Protein AF-A0A661MYE8-F1 (afdb_monomer_lite)

Secondary structure (DSSP, 8-state):
---SSSTTSSSS-------PPPPPEEEE-SS-EEEESHHHHHHHHTTS--HHHHHHHHHHHHHHT--EEEETTS-HHHHHHHHH---TTEEEE-HHHHHHHHHHHH-

pLDDT: mean 86.34, std 16.79, range [39.53, 98.12]

Structure (mmCIF, N/CA/C/O backbone):
data_AF-A0A661MYE8-F1
#
_entry.id   AF-A0A661MYE8-F1
#
loop_
_atom_site.group_PDB
_atom_site.id
_atom_site.type_symbol
_atom_site.label_atom_id
_atom_site.label_alt_id
_atom_site.label_comp_id
_atom_site.label_asym_id
_atom_site.label_entity_id
_atom_site.label_seq_id
_atom_site.pdbx_PDB_ins_code
_atom_site.Cartn_x
_atom_site.Cartn_y
_atom_site.Cartn_z
_atom_site.occupancy
_atom_site.B_iso_or_equiv
_atom_site.auth_seq_id
_atom_site.auth_comp_id
_atom_site.auth_asym_id
_atom_site.auth_atom_id
_atom_site.pdbx_PDB_model_num
ATOM 1 N N . MET A 1 1 ? 59.081 24.126 -39.699 1.00 39.53 1 MET A N 1
ATOM 2 C CA . MET A 1 1 ? 58.956 24.248 -38.232 1.00 39.53 1 MET A CA 1
ATOM 3 C C . MET A 1 1 ? 57.516 23.943 -37.863 1.00 39.53 1 MET A C 1
ATOM 5 O O . MET A 1 1 ? 56.621 24.620 -38.347 1.00 39.53 1 MET A O 1
ATOM 9 N N . ARG A 1 2 ? 57.306 22.835 -37.144 1.00 42.25 2 ARG A N 1
ATOM 10 C CA . ARG A 1 2 ? 55.998 22.367 -36.672 1.00 42.25 2 ARG A CA 1
ATOM 11 C C . ARG A 1 2 ? 55.610 23.095 -35.381 1.00 42.25 2 ARG A C 1
ATOM 13 O O . ARG A 1 2 ? 56.481 23.299 -34.548 1.00 42.25 2 ARG A O 1
ATOM 2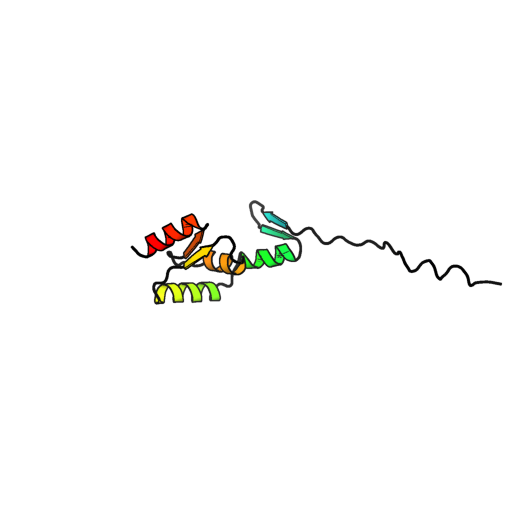0 N N . GLY A 1 3 ? 54.304 23.328 -35.228 1.00 50.19 3 GLY A N 1
ATOM 21 C CA . GLY A 1 3 ? 53.566 23.138 -33.973 1.00 50.19 3 GLY A CA 1
ATOM 22 C C . GLY A 1 3 ? 53.644 24.255 -32.934 1.00 50.19 3 GLY A C 1
ATOM 23 O O . GLY A 1 3 ? 54.679 24.414 -32.307 1.00 50.19 3 GLY A O 1
ATOM 24 N N . ALA A 1 4 ? 52.520 24.952 -32.713 1.00 45.09 4 ALA A N 1
ATOM 25 C CA . ALA A 1 4 ? 52.164 25.562 -31.414 1.00 45.09 4 ALA A CA 1
ATOM 26 C C . ALA A 1 4 ? 50.737 26.173 -31.353 1.00 45.09 4 ALA A C 1
ATOM 28 O O . ALA A 1 4 ? 50.419 26.844 -30.380 1.00 45.09 4 ALA A O 1
ATOM 29 N N . GLY A 1 5 ? 49.875 26.019 -32.373 1.00 45.50 5 GLY A N 1
ATOM 30 C CA . GLY A 1 5 ? 48.661 26.852 -32.478 1.00 45.50 5 GLY A CA 1
ATOM 31 C C . GLY A 1 5 ? 47.297 26.163 -32.378 1.00 45.50 5 GLY A C 1
ATOM 32 O O . GLY A 1 5 ? 46.311 26.853 -32.147 1.00 45.50 5 GLY A O 1
ATOM 33 N N . GLN A 1 6 ? 47.198 24.844 -32.580 1.00 43.78 6 GLN A N 1
ATOM 34 C CA . GLN A 1 6 ? 45.895 24.184 -32.798 1.00 43.78 6 GLN A CA 1
ATOM 35 C C . GLN A 1 6 ? 45.448 23.208 -31.698 1.00 43.78 6 GLN A C 1
ATOM 37 O O . GLN A 1 6 ? 44.307 22.762 -31.733 1.00 43.78 6 GLN A O 1
ATOM 42 N N . GLU A 1 7 ? 46.275 22.913 -30.693 1.00 45.28 7 GLU A N 1
ATOM 43 C CA . GLU A 1 7 ? 45.903 21.961 -29.627 1.00 45.28 7 GLU A CA 1
ATOM 44 C C . GLU A 1 7 ? 45.090 22.580 -28.479 1.00 45.28 7 GLU A C 1
ATOM 46 O O . GLU A 1 7 ? 44.512 21.853 -27.680 1.00 45.28 7 GLU A O 1
ATOM 51 N N . VAL A 1 8 ? 44.982 23.910 -28.397 1.00 48.06 8 VAL A N 1
ATOM 52 C CA . VAL A 1 8 ? 44.370 24.575 -27.227 1.00 48.06 8 VAL A CA 1
ATOM 53 C C . VAL A 1 8 ? 42.859 24.813 -27.360 1.00 48.06 8 VAL A C 1
ATOM 55 O O . VAL A 1 8 ? 42.226 25.257 -26.409 1.00 48.06 8 VAL A O 1
ATOM 58 N N . TYR A 1 9 ? 42.261 24.501 -28.515 1.00 42.25 9 TYR A N 1
ATOM 59 C CA . TYR A 1 9 ? 40.847 24.797 -28.808 1.00 42.25 9 TYR A CA 1
ATOM 60 C C . TYR A 1 9 ? 39.995 23.558 -29.135 1.00 42.25 9 TYR A C 1
ATOM 62 O O . TYR A 1 9 ? 38.841 23.711 -29.523 1.00 42.25 9 TYR A O 1
ATOM 70 N N . SER A 1 10 ? 40.509 22.331 -28.973 1.00 46.22 10 SER A N 1
ATOM 71 C CA . SER A 1 10 ? 39.714 21.106 -29.201 1.00 46.22 10 SER A CA 1
ATOM 72 C C . SER A 1 10 ? 39.148 20.470 -27.924 1.00 46.22 10 SER A C 1
ATOM 74 O O . SER A 1 10 ? 38.357 19.535 -28.010 1.00 46.22 10 SER A O 1
ATOM 76 N N . GLY A 1 11 ? 39.510 20.972 -26.737 1.00 50.50 11 GLY A N 1
ATOM 77 C CA . GLY A 1 11 ? 39.179 20.324 -25.462 1.00 50.50 11 GLY A CA 1
ATOM 78 C C . GLY A 1 11 ? 37.833 20.691 -24.831 1.00 50.50 11 GLY A C 1
ATOM 79 O O . GLY A 1 11 ? 37.480 20.091 -23.822 1.00 50.50 11 GLY A O 1
ATOM 80 N N . PHE A 1 12 ? 37.084 21.666 -25.363 1.00 55.00 12 PHE A N 1
ATOM 81 C CA . PHE A 1 12 ? 35.953 22.248 -24.615 1.00 55.00 12 PHE A CA 1
ATOM 82 C C . PHE A 1 12 ? 34.552 21.797 -25.054 1.00 55.00 12 PHE A C 1
ATOM 84 O O . PHE A 1 12 ? 33.593 22.038 -24.331 1.00 55.00 12 PHE A O 1
ATOM 91 N N . TRP A 1 13 ? 34.405 21.108 -26.190 1.00 52.78 13 TRP A N 1
ATOM 92 C CA . TRP A 1 13 ? 33.093 20.632 -26.652 1.00 52.78 13 TRP A CA 1
ATOM 93 C C . TRP A 1 13 ? 33.194 19.265 -27.327 1.00 52.78 13 TRP A C 1
ATOM 95 O O . TRP A 1 13 ? 32.920 19.113 -28.516 1.00 52.78 13 TRP A O 1
ATOM 105 N N . SER A 1 14 ? 33.587 18.247 -26.559 1.00 55.16 14 SER A N 1
ATOM 106 C CA . SER A 1 14 ? 33.305 16.871 -26.958 1.00 55.16 14 SER A CA 1
ATOM 107 C C . SER A 1 14 ? 31.833 16.583 -26.668 1.00 55.16 14 SER A C 1
ATOM 109 O O . SER A 1 14 ? 31.469 16.198 -25.559 1.00 55.16 14 SER A O 1
ATOM 111 N N . TRP A 1 15 ? 30.971 16.761 -27.671 1.00 57.53 15 TRP A N 1
ATOM 112 C CA . TRP A 1 15 ? 29.616 16.200 -27.685 1.00 57.53 15 TRP A CA 1
ATOM 113 C C . TRP A 1 15 ? 29.691 14.676 -27.899 1.00 57.53 15 TRP A C 1
ATOM 115 O O . TRP A 1 15 ? 29.028 14.122 -28.774 1.00 57.53 1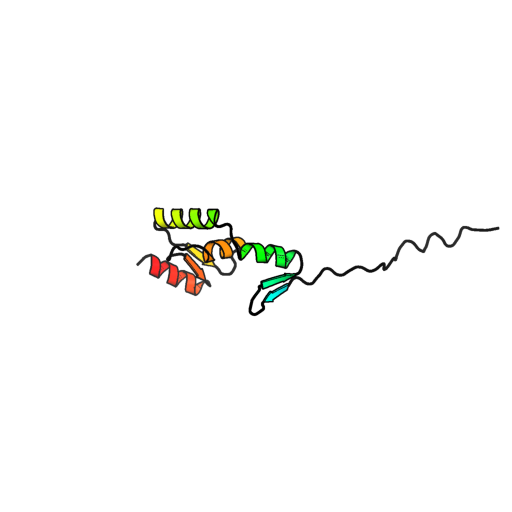5 TRP A O 1
ATOM 125 N N . SER A 1 16 ? 30.555 13.977 -27.157 1.00 61.25 16 SER A N 1
ATOM 126 C CA . SER A 1 16 ? 30.556 12.519 -27.128 1.00 61.25 16 SER A CA 1
ATOM 127 C C . SER A 1 16 ? 29.256 12.075 -26.476 1.00 61.25 16 SER A C 1
ATOM 129 O O . SER A 1 16 ? 29.101 12.213 -25.268 1.00 61.25 16 SER A O 1
ATOM 131 N N . GLN A 1 17 ? 28.325 11.608 -27.313 1.00 63.81 17 GLN A N 1
ATOM 132 C CA . GLN A 1 17 ? 27.178 10.751 -26.998 1.00 63.81 17 GLN A CA 1
ATOM 133 C C . GLN A 1 17 ? 26.810 10.707 -25.507 1.00 63.81 17 GLN A C 1
ATOM 135 O O . GLN A 1 17 ? 27.103 9.740 -24.806 1.00 63.81 17 GLN A O 1
ATOM 140 N N . MET A 1 18 ? 26.123 11.744 -25.022 1.00 62.06 18 MET A N 1
ATOM 141 C CA . MET A 1 18 ? 25.366 11.617 -23.781 1.00 62.06 18 MET A CA 1
ATOM 142 C C . MET A 1 18 ? 24.238 10.623 -24.049 1.00 62.06 18 MET A C 1
ATOM 144 O O . MET A 1 18 ? 23.234 10.957 -24.679 1.00 62.06 18 MET A O 1
ATOM 148 N N . THR A 1 19 ? 24.412 9.379 -23.607 1.00 77.25 19 THR A N 1
ATOM 149 C CA . THR A 1 19 ? 23.296 8.444 -23.479 1.00 77.25 19 THR A CA 1
ATOM 150 C C . THR A 1 19 ? 22.315 9.053 -22.491 1.00 77.25 19 THR A C 1
ATOM 152 O O . THR A 1 19 ? 22.626 9.173 -21.304 1.00 77.25 19 THR A O 1
ATOM 155 N N . LEU A 1 20 ? 21.157 9.492 -22.987 1.00 77.56 20 LEU A N 1
ATOM 156 C CA . LEU A 1 20 ? 20.094 9.988 -22.125 1.00 77.56 20 LEU A CA 1
ATOM 157 C C . LEU A 1 20 ? 19.674 8.866 -21.168 1.00 77.56 20 LEU A C 1
ATOM 159 O O . LEU A 1 20 ? 19.563 7.712 -21.601 1.00 77.56 20 LEU A O 1
ATOM 163 N N . PRO A 1 21 ? 19.448 9.174 -19.881 1.00 81.12 21 PRO A N 1
ATOM 164 C CA . PRO A 1 21 ? 18.923 8.185 -18.959 1.00 81.12 21 PRO A CA 1
ATOM 165 C C . PRO A 1 21 ? 17.570 7.684 -19.470 1.00 81.12 21 PRO A C 1
ATOM 167 O O . PRO A 1 21 ? 16.778 8.442 -20.035 1.00 81.12 21 PRO A O 1
ATOM 170 N N . VAL A 1 22 ? 17.314 6.391 -19.271 1.00 90.06 22 VAL A N 1
ATOM 171 C CA . VAL A 1 22 ? 16.023 5.773 -19.590 1.00 90.06 22 VAL A CA 1
ATOM 172 C C . VAL A 1 22 ? 14.921 6.535 -18.856 1.00 90.06 22 VAL A C 1
ATOM 174 O O . VAL A 1 22 ? 15.028 6.763 -17.649 1.00 90.06 22 VAL A O 1
ATOM 177 N N . PHE A 1 23 ? 13.869 6.929 -19.578 1.00 92.62 23 PHE A N 1
ATOM 178 C CA . PHE A 1 23 ? 12.708 7.570 -18.967 1.00 92.62 23 PHE A CA 1
ATOM 179 C C . PHE A 1 23 ? 12.071 6.611 -17.945 1.00 92.62 23 PHE A C 1
ATOM 181 O O . PHE A 1 23 ? 11.700 5.495 -18.330 1.00 92.62 23 PHE A O 1
ATOM 188 N N . PRO A 1 24 ? 11.932 7.012 -16.667 1.00 94.94 24 PRO A N 1
ATOM 189 C CA . PRO A 1 24 ? 11.358 6.149 -15.647 1.00 94.94 24 PRO A CA 1
ATOM 190 C C . PRO A 1 24 ? 9.922 5.749 -15.990 1.00 94.94 24 PRO A C 1
ATOM 192 O O . PRO A 1 24 ? 9.053 6.608 -16.124 1.00 94.94 24 PRO A O 1
ATOM 195 N N . SER A 1 25 ? 9.655 4.451 -16.128 1.00 95.12 25 SER A N 1
ATOM 196 C CA . SER A 1 25 ? 8.312 3.961 -16.455 1.00 95.12 25 SER A CA 1
ATOM 197 C C . SER A 1 25 ? 7.996 2.611 -15.814 1.00 95.12 25 SER A C 1
ATOM 199 O O . SER A 1 25 ? 8.876 1.778 -15.610 1.00 95.12 25 SER A O 1
ATOM 201 N N . LEU A 1 26 ? 6.717 2.398 -15.496 1.00 93.19 26 LEU A N 1
ATOM 202 C CA . LEU A 1 26 ? 6.167 1.106 -15.089 1.00 93.19 26 LEU A CA 1
ATOM 203 C C . LEU A 1 26 ? 5.329 0.565 -16.246 1.00 93.19 26 LEU A C 1
ATOM 205 O O . LEU A 1 26 ? 4.241 1.072 -16.518 1.00 93.19 26 LEU A O 1
ATOM 209 N N . ARG A 1 27 ? 5.829 -0.449 -16.954 1.00 94.81 27 ARG A N 1
ATOM 210 C CA . ARG A 1 27 ? 5.084 -1.080 -18.048 1.00 94.81 27 ARG A CA 1
ATOM 211 C C . ARG A 1 27 ? 4.284 -2.258 -17.515 1.00 94.81 27 ARG A C 1
ATOM 213 O O . ARG A 1 27 ? 4.868 -3.231 -17.048 1.00 94.81 27 ARG A O 1
ATOM 220 N N . ILE A 1 28 ? 2.965 -2.184 -17.630 1.00 94.31 28 ILE A N 1
ATOM 221 C CA . ILE A 1 28 ? 2.047 -3.243 -17.209 1.00 94.31 28 ILE A CA 1
AT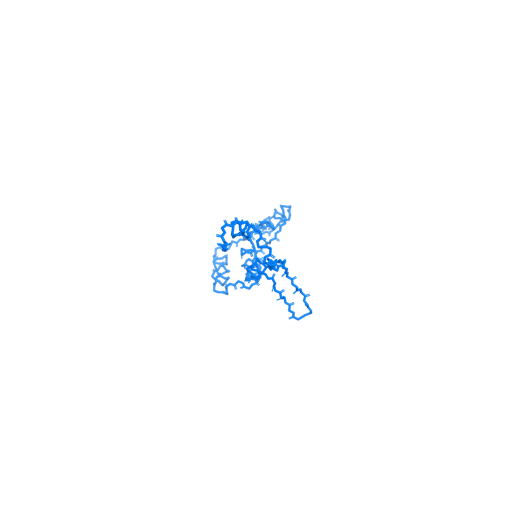OM 222 C C . ILE A 1 28 ? 1.607 -4.019 -18.453 1.00 94.31 28 ILE A C 1
ATOM 224 O O . ILE A 1 28 ? 1.132 -3.431 -19.424 1.00 94.31 28 ILE A O 1
ATOM 228 N N . THR A 1 29 ? 1.805 -5.332 -18.441 1.00 94.31 29 THR A N 1
ATOM 229 C CA . THR A 1 29 ? 1.284 -6.277 -19.436 1.00 94.31 29 THR A CA 1
ATOM 230 C C . THR A 1 29 ? 0.244 -7.184 -18.779 1.00 94.31 29 THR A C 1
ATOM 232 O O . THR A 1 29 ? -0.039 -7.045 -17.591 1.00 94.31 29 THR A O 1
ATOM 235 N N . ALA A 1 30 ? -0.327 -8.124 -19.537 1.00 94.88 30 ALA A N 1
ATOM 236 C CA . ALA A 1 30 ? -1.246 -9.115 -18.979 1.00 94.88 30 ALA A CA 1
ATOM 237 C C . ALA A 1 30 ? -0.608 -9.957 -17.855 1.00 9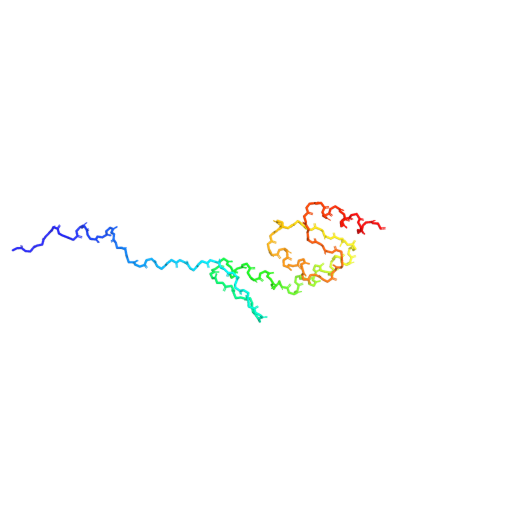4.88 30 ALA A C 1
ATOM 239 O O . ALA A 1 30 ? -1.300 -10.342 -16.919 1.00 94.88 30 ALA A O 1
ATOM 240 N N . ASP A 1 31 ? 0.707 -10.190 -17.928 1.00 94.69 31 ASP A N 1
ATOM 241 C CA . ASP A 1 31 ? 1.401 -11.163 -17.074 1.00 94.69 31 ASP A CA 1
ATOM 242 C C . ASP A 1 31 ? 2.465 -10.536 -16.162 1.00 94.69 31 ASP A C 1
ATOM 244 O O . ASP A 1 31 ? 3.007 -11.210 -15.286 1.00 94.69 31 ASP A O 1
ATOM 248 N N . ALA A 1 32 ? 2.828 -9.267 -16.380 1.00 93.06 32 ALA A N 1
ATOM 249 C CA . ALA A 1 32 ? 3.969 -8.667 -15.698 1.00 93.06 32 ALA A CA 1
ATOM 250 C C . ALA A 1 32 ? 3.856 -7.152 -15.503 1.00 93.06 32 ALA A C 1
ATOM 252 O O . ALA A 1 32 ? 3.324 -6.419 -16.335 1.00 93.06 32 ALA A O 1
ATOM 253 N N . LEU A 1 33 ? 4.485 -6.681 -14.426 1.00 92.62 33 LEU A N 1
ATOM 254 C CA . LEU A 1 33 ? 4.854 -5.286 -14.222 1.00 92.62 33 LEU A CA 1
ATOM 255 C C . LEU A 1 33 ? 6.371 -5.178 -14.396 1.00 92.62 33 LEU A C 1
ATOM 257 O O . LEU A 1 33 ? 7.135 -5.783 -13.646 1.00 92.62 33 LEU A O 1
ATOM 261 N N . VAL A 1 34 ? 6.797 -4.443 -15.420 1.00 95.56 34 VAL A N 1
ATOM 262 C CA . VAL A 1 34 ? 8.201 -4.285 -15.807 1.00 95.56 34 VAL A CA 1
ATOM 263 C C . VAL A 1 34 ? 8.616 -2.835 -15.549 1.00 95.56 34 VAL A C 1
ATOM 265 O O . VAL A 1 34 ? 8.261 -1.962 -16.350 1.00 95.56 34 VAL A O 1
ATOM 268 N N . PRO A 1 35 ? 9.329 -2.548 -14.446 1.00 95.06 35 PRO A N 1
ATOM 269 C CA . PRO A 1 35 ? 9.884 -1.224 -14.209 1.00 95.06 35 PRO A CA 1
ATOM 270 C C . PRO A 1 35 ? 11.087 -0.973 -15.123 1.00 95.06 35 PRO A C 1
ATOM 272 O O . PRO A 1 35 ? 11.841 -1.893 -15.439 1.00 95.06 35 PRO A O 1
ATOM 275 N N . GLN A 1 36 ? 11.258 0.270 -15.564 1.00 95.12 36 GLN A N 1
ATOM 276 C CA . GLN A 1 36 ? 12.383 0.697 -16.391 1.00 95.12 36 GLN A CA 1
ATOM 277 C C . GLN A 1 36 ? 12.969 1.992 -15.847 1.00 95.12 36 GLN A C 1
ATOM 279 O O . GLN A 1 36 ? 12.254 2.987 -15.719 1.00 95.12 36 GLN A O 1
ATOM 284 N N . GLY A 1 37 ? 14.275 1.985 -15.588 1.00 94.06 37 GLY A N 1
ATOM 285 C CA . GLY A 1 37 ? 14.994 3.137 -15.063 1.00 94.06 37 GLY A CA 1
ATOM 286 C C . GLY A 1 37 ? 14.958 3.174 -13.537 1.00 94.06 37 GLY A C 1
ATOM 287 O O . GLY A 1 37 ? 13.958 2.824 -12.909 1.00 94.06 37 GLY A O 1
ATOM 288 N N . ALA A 1 38 ? 16.054 3.653 -12.944 1.00 92.00 38 ALA A N 1
ATOM 289 C CA . ALA A 1 38 ? 16.338 3.515 -11.514 1.00 92.00 38 ALA A CA 1
ATOM 290 C C . ALA A 1 38 ? 15.205 4.002 -10.593 1.00 92.00 38 ALA A C 1
ATOM 292 O O . ALA A 1 38 ? 14.925 3.379 -9.572 1.00 92.00 38 ALA A O 1
ATOM 293 N N . PHE A 1 39 ? 14.523 5.094 -10.957 1.00 91.44 39 PHE A N 1
ATOM 294 C CA . PHE A 1 39 ? 13.402 5.596 -10.164 1.00 91.44 39 PHE A CA 1
ATOM 295 C C . PHE A 1 39 ? 12.216 4.622 -10.170 1.00 91.44 39 PHE A C 1
ATOM 297 O O . PHE A 1 39 ? 11.732 4.256 -9.106 1.00 91.44 39 PHE A O 1
ATOM 304 N N . ALA A 1 40 ? 11.773 4.154 -11.340 1.00 93.19 40 ALA A N 1
ATOM 305 C CA . ALA A 1 40 ? 10.642 3.230 -11.430 1.00 93.19 40 ALA A CA 1
ATOM 306 C C . ALA A 1 40 ? 10.966 1.860 -10.813 1.00 93.19 40 ALA A C 1
ATOM 308 O O . ALA A 1 40 ? 10.100 1.243 -10.199 1.00 93.19 40 ALA A O 1
ATOM 309 N N . GLU A 1 41 ? 12.215 1.407 -10.932 1.00 93.25 41 GLU A N 1
ATOM 310 C CA . GLU A 1 41 ? 12.710 0.183 -10.291 1.00 93.25 41 GLU A CA 1
ATOM 311 C C . GLU A 1 41 ? 12.661 0.286 -8.763 1.00 93.25 41 GLU A C 1
ATOM 313 O O . GLU A 1 41 ? 12.147 -0.621 -8.109 1.00 93.25 41 GLU A O 1
ATOM 318 N N . ALA A 1 42 ? 13.099 1.416 -8.199 1.00 90.81 42 ALA A N 1
ATOM 319 C CA . ALA A 1 42 ? 12.993 1.674 -6.766 1.00 90.81 42 ALA A CA 1
ATOM 320 C C . ALA A 1 42 ? 11.529 1.729 -6.298 1.00 90.81 42 ALA A C 1
ATOM 322 O O . ALA A 1 42 ? 11.183 1.121 -5.291 1.00 90.81 42 ALA A O 1
ATOM 323 N N . GLN A 1 43 ? 10.647 2.401 -7.047 1.00 90.06 43 GLN A N 1
ATOM 324 C CA . GLN A 1 43 ? 9.219 2.468 -6.711 1.00 90.06 43 GLN A CA 1
ATOM 325 C C . GLN A 1 43 ? 8.538 1.091 -6.778 1.00 90.06 43 GLN A C 1
ATOM 327 O O . GLN A 1 43 ? 7.714 0.763 -5.928 1.00 90.06 43 GLN A O 1
ATOM 332 N N . ALA A 1 44 ? 8.897 0.257 -7.760 1.00 91.25 44 ALA A N 1
ATOM 333 C CA . ALA A 1 44 ? 8.327 -1.078 -7.920 1.00 91.25 44 ALA A CA 1
ATOM 334 C C . ALA A 1 44 ? 8.697 -2.038 -6.779 1.00 91.25 44 ALA A C 1
ATOM 336 O O . ALA A 1 44 ? 7.938 -2.971 -6.516 1.00 91.25 44 ALA A O 1
ATOM 337 N N . ALA A 1 45 ? 9.818 -1.813 -6.084 1.00 88.19 45 ALA A N 1
ATOM 338 C CA . ALA A 1 45 ? 10.198 -2.613 -4.921 1.00 88.19 45 ALA A CA 1
ATOM 339 C C . ALA A 1 45 ? 9.138 -2.540 -3.806 1.00 88.19 45 ALA A C 1
ATOM 341 O O . ALA A 1 45 ? 8.841 -3.548 -3.170 1.00 88.19 45 ALA A O 1
ATOM 342 N N . PHE A 1 46 ? 8.486 -1.387 -3.637 1.00 90.38 46 PHE A N 1
ATOM 343 C CA . PHE A 1 46 ? 7.448 -1.196 -2.622 1.00 90.38 46 PHE A CA 1
ATOM 344 C C . PHE A 1 46 ? 6.125 -1.905 -2.938 1.00 90.38 46 PHE A C 1
ATOM 346 O O . PHE A 1 46 ? 5.318 -2.120 -2.041 1.00 90.38 46 PHE A O 1
ATOM 353 N N . LEU A 1 47 ? 5.913 -2.348 -4.184 1.00 88.06 47 LEU A N 1
ATOM 354 C CA . LEU A 1 47 ? 4.744 -3.161 -4.553 1.00 88.06 47 LEU A CA 1
ATOM 355 C C . LEU A 1 47 ? 4.811 -4.588 -3.983 1.00 88.06 47 LEU A C 1
ATOM 357 O O . LEU A 1 47 ? 3.829 -5.325 -4.041 1.00 88.06 47 LEU A O 1
ATOM 361 N N . LYS A 1 48 ? 5.979 -4.999 -3.478 1.00 90.38 48 LYS A N 1
ATOM 362 C CA . LYS A 1 48 ? 6.218 -6.296 -2.840 1.00 90.38 48 LYS A CA 1
ATOM 363 C C . LYS A 1 48 ? 6.936 -6.061 -1.507 1.00 90.38 48 LYS A C 1
ATOM 365 O O . LYS A 1 48 ? 8.144 -6.284 -1.431 1.00 90.38 48 LYS A O 1
ATOM 370 N N . PRO A 1 49 ? 6.222 -5.563 -0.482 1.00 93.62 49 PRO A N 1
ATOM 371 C CA . PRO A 1 49 ? 6.822 -5.264 0.812 1.00 93.62 49 PRO A CA 1
ATOM 372 C C . PRO A 1 49 ? 7.364 -6.531 1.485 1.00 93.62 49 PRO A C 1
ATOM 374 O O . PRO A 1 49 ? 6.955 -7.651 1.171 1.00 93.62 49 PRO A O 1
ATOM 377 N N . ASP A 1 50 ? 8.265 -6.343 2.448 1.00 94.25 50 ASP A N 1
ATOM 378 C CA . ASP A 1 50 ? 8.787 -7.431 3.273 1.00 94.25 50 ASP A CA 1
ATOM 379 C C . ASP A 1 50 ? 7.656 -8.105 4.072 1.00 94.25 50 ASP A C 1
ATOM 381 O O . ASP A 1 50 ? 6.977 -7.476 4.892 1.00 94.25 50 ASP A O 1
ATOM 385 N N . ALA A 1 51 ? 7.471 -9.406 3.842 1.00 95.69 51 ALA A N 1
ATOM 386 C CA . ALA A 1 51 ? 6.442 -10.209 4.488 1.00 95.69 51 ALA A CA 1
ATOM 387 C C . ALA A 1 51 ? 6.582 -10.249 6.020 1.00 95.69 51 ALA A C 1
ATOM 389 O O . ALA A 1 51 ? 5.565 -10.312 6.712 1.00 95.69 51 ALA A O 1
ATOM 390 N N . GLU A 1 52 ? 7.800 -10.179 6.570 1.00 96.62 52 GLU A N 1
ATOM 391 C CA . GLU A 1 52 ? 8.006 -10.160 8.024 1.00 96.62 52 GLU A CA 1
ATOM 392 C C . GLU A 1 52 ? 7.498 -8.846 8.633 1.00 96.62 52 GLU A C 1
ATOM 394 O O . GLU A 1 52 ? 6.820 -8.845 9.665 1.00 96.62 52 GLU A O 1
ATOM 399 N N . VAL A 1 53 ? 7.761 -7.721 7.960 1.00 95.75 53 VAL A N 1
ATOM 400 C CA . VAL A 1 53 ? 7.280 -6.396 8.377 1.00 95.75 53 VAL A CA 1
ATOM 401 C C . VAL A 1 53 ? 5.754 -6.348 8.348 1.00 95.75 53 VAL A C 1
ATOM 403 O O . VAL A 1 53 ? 5.139 -5.919 9.329 1.00 95.75 53 VAL A O 1
ATOM 406 N N . VAL A 1 54 ? 5.144 -6.839 7.266 1.00 96.94 54 VAL A N 1
ATOM 407 C CA . VAL A 1 54 ? 3.683 -6.912 7.112 1.00 96.94 54 VAL A CA 1
ATOM 408 C C . VAL A 1 54 ? 3.057 -7.792 8.197 1.00 96.94 54 VAL A C 1
ATOM 410 O O . VAL A 1 54 ? 2.077 -7.387 8.830 1.00 96.94 54 VAL A O 1
ATOM 413 N N . ALA A 1 55 ? 3.630 -8.969 8.463 1.00 97.31 55 ALA A N 1
ATOM 414 C CA . ALA A 1 55 ? 3.129 -9.889 9.481 1.00 97.31 55 ALA A CA 1
ATOM 415 C C . ALA A 1 55 ? 3.216 -9.283 10.888 1.00 97.31 55 ALA A C 1
ATOM 417 O O . ALA A 1 55 ? 2.246 -9.330 11.648 1.00 97.31 55 ALA A O 1
ATOM 418 N N . ARG A 1 56 ? 4.350 -8.655 11.225 1.00 97.62 56 ARG A N 1
ATOM 419 C CA . ARG A 1 56 ? 4.547 -7.997 12.522 1.00 97.62 56 ARG A CA 1
ATOM 420 C C . ARG A 1 56 ? 3.571 -6.841 12.725 1.00 97.62 56 ARG A C 1
ATOM 422 O O . ARG A 1 56 ? 2.993 -6.726 13.804 1.00 97.62 56 ARG A O 1
ATOM 429 N N . LEU A 1 57 ? 3.372 -6.001 11.707 1.00 97.31 57 LEU A N 1
ATOM 430 C CA . LEU A 1 57 ? 2.412 -4.900 11.778 1.00 97.31 57 LEU A CA 1
ATOM 431 C C . LEU A 1 57 ? 0.984 -5.426 11.952 1.00 97.31 57 LEU A C 1
ATOM 433 O O . LEU A 1 57 ? 0.281 -4.988 12.859 1.00 97.31 57 LEU A O 1
ATOM 437 N N . SER A 1 58 ? 0.578 -6.406 11.144 1.00 97.06 58 SER A N 1
ATOM 438 C CA . SER A 1 58 ? -0.770 -6.987 11.211 1.00 97.06 58 SER A CA 1
ATOM 439 C C . SER A 1 58 ? -1.044 -7.635 12.573 1.00 97.06 58 SER A C 1
ATOM 441 O O . SER A 1 58 ? -2.128 -7.479 13.136 1.00 97.06 58 SER A O 1
ATOM 443 N N . ALA A 1 59 ? -0.050 -8.323 13.148 1.00 97.69 59 ALA A N 1
ATOM 444 C CA . ALA A 1 59 ? -0.137 -8.879 14.495 1.00 97.69 59 ALA A CA 1
ATOM 445 C C . ALA A 1 59 ? -0.296 -7.785 15.561 1.00 97.69 59 ALA A C 1
ATOM 447 O O . ALA A 1 59 ? -1.169 -7.904 16.417 1.00 97.69 59 ALA A O 1
ATOM 448 N N . LEU A 1 60 ? 0.488 -6.70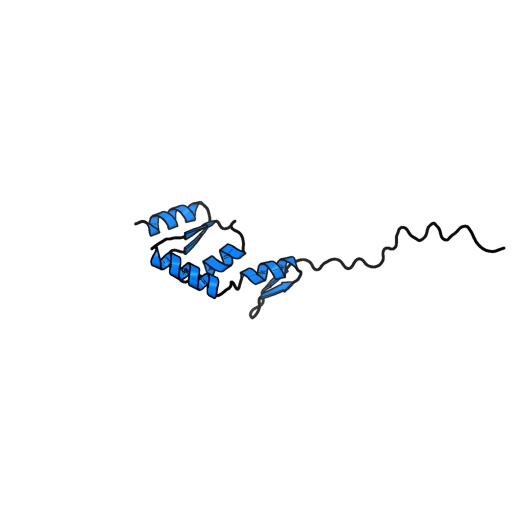5 15.478 1.00 98.12 60 LEU A N 1
ATOM 449 C CA . LEU A 1 60 ? 0.415 -5.589 16.421 1.00 98.12 60 LEU A CA 1
ATOM 450 C C . LEU A 1 60 ? -0.944 -4.876 16.367 1.00 98.12 60 LEU A C 1
ATOM 452 O O . LEU A 1 60 ? -1.537 -4.613 17.410 1.00 98.12 60 LEU A O 1
ATOM 456 N N . LEU A 1 61 ? -1.455 -4.586 15.167 1.00 97.50 61 LEU A N 1
ATOM 457 C CA . LEU A 1 61 ? -2.760 -3.938 14.989 1.00 97.50 61 LEU A CA 1
ATOM 458 C C . LEU A 1 61 ? -3.893 -4.789 15.565 1.00 97.50 61 LEU A C 1
ATOM 460 O O . LEU A 1 61 ? -4.764 -4.268 16.262 1.00 97.50 61 LEU A O 1
ATOM 464 N N . ARG A 1 62 ? -3.830 -6.105 15.340 1.00 97.06 62 ARG A N 1
ATOM 465 C CA . ARG A 1 62 ? -4.779 -7.076 15.888 1.00 97.06 62 ARG A CA 1
ATOM 466 C C . ARG A 1 62 ? -4.692 -7.178 17.410 1.00 97.06 62 ARG A C 1
ATOM 468 O O . ARG A 1 62 ? -5.720 -7.148 18.074 1.00 97.06 62 ARG A O 1
ATOM 475 N N . GLU A 1 63 ? -3.485 -7.266 17.969 1.00 98.12 63 GLU A N 1
ATOM 476 C CA . GLU A 1 63 ? -3.264 -7.334 19.421 1.00 98.12 63 GLU A CA 1
ATOM 477 C C . GLU A 1 63 ? -3.797 -6.084 20.131 1.00 98.12 63 GLU A C 1
ATOM 479 O O . GLU A 1 63 ? -4.404 -6.176 21.196 1.00 98.12 63 GLU A O 1
ATOM 484 N N . LYS A 1 64 ? -3.571 -4.905 19.543 1.00 97.56 64 LYS A N 1
ATOM 485 C CA . LYS A 1 64 ? -3.994 -3.627 20.125 1.00 97.56 64 LYS A CA 1
ATOM 486 C C . LYS A 1 64 ? -5.425 -3.231 19.769 1.00 97.56 64 LYS A C 1
ATOM 488 O O . LYS A 1 64 ? -5.905 -2.244 20.317 1.00 97.56 64 LYS A O 1
ATOM 493 N N . ASN A 1 65 ? -6.088 -3.978 18.886 1.00 96.38 65 ASN A N 1
ATOM 494 C CA . ASN A 1 65 ? -7.389 -3.633 18.320 1.00 96.38 65 ASN A CA 1
ATOM 495 C C . ASN A 1 65 ? -7.413 -2.203 17.739 1.00 96.38 65 ASN A C 1
ATOM 497 O O . ASN A 1 65 ? -8.252 -1.379 18.098 1.00 96.38 65 ASN A O 1
ATOM 501 N N . VAL A 1 66 ? -6.434 -1.889 16.885 1.00 96.56 66 VAL A N 1
ATOM 502 C CA . VAL A 1 66 ? -6.235 -0.545 16.316 1.00 96.56 66 VAL A CA 1
ATOM 503 C C . VAL A 1 66 ? -6.552 -0.543 14.826 1.00 96.56 66 VAL A C 1
ATOM 505 O O . VAL A 1 66 ? -6.051 -1.383 14.080 1.00 96.56 66 VAL A O 1
ATOM 508 N N . GLY A 1 67 ? -7.347 0.433 14.386 1.00 96.00 67 GLY A N 1
ATOM 509 C CA . GLY A 1 67 ? -7.540 0.746 12.971 1.00 96.00 67 GLY A CA 1
ATOM 510 C C . GLY A 1 67 ? -6.516 1.760 12.454 1.00 96.00 67 GLY A C 1
ATOM 511 O O . GLY A 1 67 ? -6.064 2.633 13.194 1.00 96.00 67 GLY A O 1
ATOM 512 N N . VAL A 1 68 ? -6.159 1.661 11.173 1.00 96.94 68 VAL A N 1
ATOM 513 C CA . VAL A 1 68 ? -5.253 2.591 10.483 1.00 96.94 68 VAL A CA 1
ATOM 514 C C . VAL A 1 68 ? -5.945 3.142 9.246 1.00 96.94 68 VAL A C 1
ATOM 516 O O . VAL A 1 68 ? -6.406 2.386 8.392 1.00 96.94 68 VAL A O 1
ATOM 519 N N . VAL A 1 69 ? -5.964 4.468 9.125 1.00 95.88 69 VAL A N 1
ATOM 520 C CA . VAL A 1 69 ? -6.414 5.161 7.918 1.00 95.88 69 VAL A CA 1
ATOM 521 C C . VAL A 1 69 ? -5.291 6.062 7.420 1.00 95.88 69 VAL A C 1
ATOM 523 O O . VAL A 1 69 ? -4.859 6.968 8.132 1.00 95.88 69 VAL A O 1
ATOM 526 N N . ALA A 1 70 ? -4.815 5.816 6.204 1.00 96.25 70 ALA A N 1
ATOM 527 C CA . ALA A 1 70 ? -3.752 6.582 5.565 1.00 96.25 70 ALA A CA 1
ATOM 528 C C . ALA A 1 70 ? -4.281 7.395 4.375 1.00 96.25 70 ALA A C 1
ATOM 530 O O . ALA A 1 70 ? -5.217 6.985 3.689 1.00 96.25 70 ALA A O 1
ATOM 531 N N . HIS A 1 71 ? -3.656 8.544 4.112 1.00 96.69 71 HIS A N 1
ATOM 532 C CA . HIS A 1 71 ? -3.976 9.361 2.942 1.00 96.69 71 HIS A CA 1
ATOM 533 C C . HIS A 1 71 ? -3.283 8.817 1.678 1.00 96.69 71 HIS A C 1
ATOM 535 O O . HIS A 1 71 ? -2.158 8.326 1.756 1.00 96.69 71 HIS A O 1
ATOM 541 N N . PHE A 1 72 ? -3.867 9.008 0.490 1.00 92.19 72 PHE A N 1
ATOM 542 C CA . PHE A 1 72 ? -3.237 8.646 -0.799 1.00 92.19 72 PHE A CA 1
ATOM 543 C C . PHE A 1 72 ? -1.885 9.327 -1.087 1.00 92.19 72 PHE A C 1
ATOM 545 O O . PHE A 1 72 ? -1.192 8.947 -2.028 1.00 92.19 72 PHE A O 1
ATOM 552 N N . TYR A 1 73 ? -1.510 10.343 -0.307 1.00 92.00 73 TYR A N 1
ATOM 553 C CA . TYR A 1 73 ? -0.238 11.070 -0.448 1.00 92.00 73 TYR A CA 1
ATOM 554 C C . TYR A 1 73 ? 0.860 10.559 0.481 1.00 92.00 73 TYR A C 1
ATOM 556 O O . TYR A 1 73 ? 1.949 11.129 0.501 1.00 92.00 73 TYR A O 1
ATOM 564 N N . MET A 1 74 ? 0.588 9.504 1.249 1.00 93.31 74 MET A N 1
ATOM 565 C CA . MET A 1 74 ? 1.640 8.828 1.991 1.00 93.31 74 MET A CA 1
ATOM 566 C C . MET A 1 74 ? 2.640 8.175 1.040 1.00 93.31 74 MET A C 1
ATOM 568 O O . MET A 1 74 ? 2.325 7.898 -0.119 1.00 93.31 74 MET A O 1
ATOM 572 N N . ASP A 1 75 ? 3.848 7.935 1.533 1.00 91.19 75 ASP A N 1
ATOM 573 C CA . ASP A 1 75 ? 4.917 7.342 0.749 1.00 91.19 75 ASP A CA 1
ATOM 574 C C . ASP A 1 75 ? 4.531 5.948 0.195 1.00 91.19 75 ASP A C 1
ATOM 576 O O . ASP A 1 75 ? 3.766 5.206 0.822 1.00 91.19 75 ASP A O 1
ATOM 580 N N . PRO A 1 76 ? 5.039 5.570 -0.992 1.00 88.81 76 PRO A N 1
ATOM 581 C CA . PRO A 1 76 ? 4.720 4.282 -1.611 1.00 88.81 76 PRO A CA 1
ATOM 582 C C . PRO A 1 76 ? 5.163 3.062 -0.800 1.00 88.81 76 PRO A C 1
ATOM 584 O O . PRO A 1 76 ? 4.542 2.010 -0.920 1.00 88.81 76 PRO A O 1
ATOM 587 N N . GLU A 1 77 ? 6.194 3.196 0.037 1.00 92.00 77 GLU A N 1
ATOM 588 C CA . GLU A 1 77 ? 6.648 2.137 0.942 1.00 92.00 77 GLU A CA 1
ATOM 589 C C . GLU A 1 77 ? 5.569 1.800 1.976 1.00 92.00 77 GLU A C 1
ATOM 591 O O . GLU A 1 77 ? 5.151 0.644 2.089 1.00 92.00 77 GLU A O 1
ATOM 596 N N . LEU A 1 78 ? 5.040 2.815 2.661 1.00 93.56 78 LEU A N 1
ATOM 597 C CA . LEU A 1 78 ? 3.940 2.680 3.604 1.00 93.56 78 LEU A CA 1
ATOM 598 C C . LEU A 1 78 ? 2.686 2.145 2.915 1.00 93.56 78 LEU A C 1
ATOM 600 O O . LEU A 1 78 ? 2.051 1.231 3.438 1.00 93.56 78 LEU A O 1
ATOM 604 N N . GLN A 1 79 ? 2.322 2.687 1.748 1.00 92.38 79 GLN A N 1
ATOM 605 C CA . GLN A 1 79 ? 1.151 2.204 1.009 1.00 92.38 79 GLN A CA 1
ATOM 606 C C . GLN A 1 79 ? 1.295 0.729 0.623 1.00 92.38 79 GLN A C 1
ATOM 608 O O . GLN A 1 79 ? 0.341 -0.033 0.777 1.00 92.38 79 GLN A O 1
ATOM 613 N N . GLY A 1 80 ? 2.490 0.314 0.193 1.00 93.12 80 GLY A N 1
ATOM 614 C CA . GLY A 1 80 ? 2.818 -1.079 -0.085 1.00 93.12 80 GLY A CA 1
ATOM 615 C C . GLY A 1 80 ? 2.561 -1.969 1.126 1.00 93.12 80 GLY A C 1
ATOM 616 O O . GLY A 1 80 ? 1.774 -2.912 1.038 1.00 93.12 80 GLY A O 1
ATOM 617 N N . VAL A 1 81 ? 3.139 -1.620 2.278 1.00 95.69 81 VAL A N 1
ATOM 618 C CA . VAL A 1 81 ? 2.955 -2.363 3.536 1.00 95.69 81 VAL A CA 1
ATOM 619 C C . VAL A 1 81 ? 1.481 -2.432 3.944 1.00 95.69 81 VAL A C 1
ATOM 621 O O . VAL A 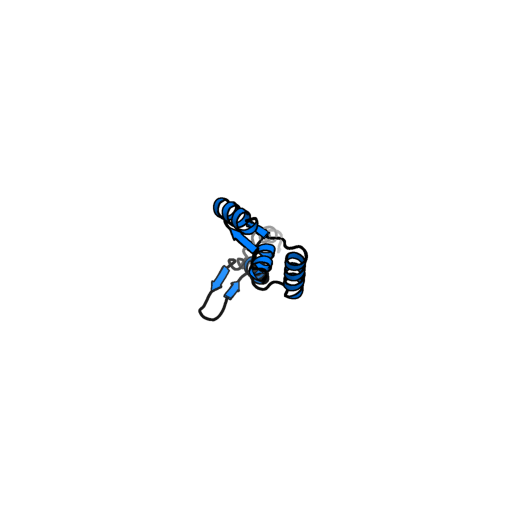1 81 ? 0.975 -3.526 4.186 1.00 95.69 81 VAL A O 1
ATOM 624 N N . LEU A 1 82 ? 0.772 -1.298 3.983 1.00 95.44 82 LEU A N 1
ATOM 625 C CA . LEU A 1 82 ? -0.635 -1.253 4.401 1.00 95.44 82 LEU A CA 1
ATOM 626 C C . LEU A 1 82 ? -1.553 -2.035 3.454 1.00 95.44 82 LEU A C 1
ATOM 628 O O . LEU A 1 82 ? -2.498 -2.666 3.917 1.00 95.44 82 LEU A O 1
ATOM 632 N N . SER A 1 83 ? -1.271 -2.030 2.147 1.00 92.75 83 SER A N 1
ATOM 633 C CA . SER A 1 83 ? -2.046 -2.791 1.157 1.00 92.75 83 SER A CA 1
ATOM 634 C C . SER A 1 83 ? -1.871 -4.310 1.276 1.00 92.75 83 SER A C 1
ATOM 636 O O . SER A 1 83 ? -2.753 -5.059 0.860 1.00 92.75 83 SER A O 1
ATOM 638 N N . ALA A 1 84 ? -0.751 -4.762 1.849 1.00 94.94 84 ALA A N 1
ATOM 639 C CA . ALA A 1 84 ? -0.445 -6.173 2.060 1.00 94.94 84 ALA A CA 1
ATOM 640 C C . ALA A 1 84 ? -0.888 -6.694 3.442 1.00 94.94 84 ALA A C 1
ATOM 642 O O . ALA A 1 84 ? -0.862 -7.904 3.669 1.00 94.94 84 ALA A O 1
ATOM 643 N N . CYS A 1 85 ? -1.279 -5.813 4.370 1.00 95.38 85 CYS A N 1
ATOM 644 C CA . CYS A 1 85 ? -1.784 -6.203 5.686 1.00 95.38 85 CYS A CA 1
ATOM 645 C C . CYS A 1 85 ? -3.132 -6.932 5.588 1.00 95.38 85 CYS A C 1
ATOM 647 O O . CYS A 1 85 ? -4.028 -6.525 4.855 1.00 95.38 85 CYS A O 1
ATOM 649 N N . ASP A 1 86 ? -3.303 -7.979 6.399 1.00 94.12 86 ASP A N 1
ATOM 650 C CA . ASP A 1 86 ? -4.529 -8.792 6.443 1.00 94.12 86 ASP A CA 1
ATOM 651 C C . ASP A 1 86 ? -5.560 -8.305 7.481 1.00 94.12 86 ASP A C 1
ATOM 653 O O . ASP A 1 86 ? -6.587 -8.947 7.716 1.00 94.12 86 ASP A O 1
ATOM 657 N N . TRP A 1 87 ? -5.280 -7.178 8.136 1.00 96.25 87 TRP A N 1
ATOM 658 C CA . TRP A 1 87 ? -6.134 -6.607 9.167 1.00 96.25 87 TRP A CA 1
ATOM 659 C C . TRP A 1 87 ? -7.283 -5.808 8.528 1.00 96.25 87 TRP A C 1
ATOM 661 O O . TRP A 1 87 ? -7.024 -4.854 7.795 1.00 96.25 87 TRP A O 1
ATOM 671 N N . PRO A 1 88 ? -8.560 -6.144 8.801 1.00 94.56 88 PRO A N 1
ATOM 672 C CA . PRO A 1 88 ? -9.702 -5.549 8.100 1.00 94.56 88 PRO A CA 1
ATOM 673 C C . PRO A 1 88 ? -9.894 -4.052 8.380 1.00 94.56 88 PRO A C 1
ATOM 675 O O . PRO A 1 88 ? -10.583 -3.378 7.620 1.00 94.56 88 PRO A O 1
ATOM 678 N N . HIS A 1 89 ? -9.281 -3.525 9.441 1.00 95.75 89 HIS A N 1
ATOM 679 C CA . HIS A 1 89 ? -9.368 -2.120 9.840 1.00 95.75 89 HIS A CA 1
ATOM 680 C C . HIS A 1 89 ? -8.186 -1.297 9.300 1.00 95.75 89 HIS A C 1
ATOM 682 O O . HIS A 1 89 ? -7.643 -0.435 9.989 1.00 95.75 89 HIS A O 1
ATOM 688 N N . THR A 1 90 ? -7.736 -1.585 8.078 1.00 96.06 90 THR A N 1
ATOM 689 C CA . THR A 1 90 ? -6.674 -0.841 7.389 1.00 96.06 90 THR A CA 1
ATOM 690 C C . THR A 1 90 ? -7.194 -0.280 6.069 1.00 96.06 90 THR A C 1
ATOM 692 O O . THR A 1 90 ? -7.674 -1.015 5.208 1.00 96.06 90 THR A O 1
ATOM 695 N N . HIS A 1 91 ? -7.106 1.042 5.905 1.00 94.94 91 HIS A N 1
ATOM 696 C CA . HIS A 1 91 ? -7.634 1.754 4.743 1.00 94.94 91 HIS A CA 1
ATOM 697 C C . HIS A 1 91 ? -6.652 2.810 4.221 1.00 94.94 91 HIS A C 1
ATOM 699 O O . HIS A 1 91 ? -6.006 3.511 4.997 1.00 94.94 91 HIS A O 1
ATOM 705 N N . VAL A 1 92 ? -6.591 2.960 2.895 1.00 94.38 92 VAL A N 1
ATOM 706 C CA . VAL A 1 92 ? -5.915 4.073 2.212 1.00 94.38 92 VAL A CA 1
ATOM 707 C C . VAL A 1 92 ? -6.974 4.834 1.415 1.00 94.38 92 VAL A C 1
ATOM 709 O O . VAL A 1 92 ? -7.703 4.227 0.630 1.00 94.38 92 VAL A O 1
ATOM 712 N N . SER A 1 93 ? -7.112 6.137 1.653 1.00 93.19 93 SER A N 1
ATOM 713 C CA . SER A 1 93 ? -8.241 6.935 1.153 1.00 93.19 93 SER A CA 1
ATOM 714 C C . SER A 1 93 ? -7.894 8.414 0.950 1.00 93.19 93 SER A C 1
ATOM 716 O O . SER A 1 93 ? -6.851 8.889 1.397 1.00 93.19 93 SER A O 1
ATOM 718 N N . ASP A 1 94 ? -8.783 9.157 0.288 1.00 93.69 94 ASP A N 1
ATOM 719 C CA . ASP A 1 94 ? -8.765 10.622 0.285 1.00 93.69 94 ASP A CA 1
ATOM 720 C C . ASP A 1 94 ? -9.336 11.188 1.592 1.00 93.69 94 ASP A C 1
ATOM 722 O O . ASP A 1 94 ? -9.972 10.476 2.370 1.00 93.69 94 ASP A O 1
ATOM 726 N N . SER A 1 95 ? -9.141 12.487 1.821 1.00 91.75 95 SER A N 1
ATOM 727 C CA . SER A 1 95 ? -9.531 13.172 3.057 1.00 91.75 95 SER A CA 1
ATOM 728 C C . SER A 1 95 ? -10.977 12.950 3.510 1.00 91.75 95 SER A C 1
ATOM 730 O O . SER A 1 95 ? -11.210 12.868 4.714 1.00 91.75 95 SER A O 1
ATOM 732 N N . LEU A 1 96 ? -11.950 12.891 2.594 1.00 90.56 96 LEU A N 1
ATOM 733 C CA . LEU A 1 96 ? -13.357 12.736 2.975 1.00 90.56 96 LEU A CA 1
ATOM 734 C C . LEU A 1 96 ? -13.632 11.290 3.376 1.00 90.56 96 LEU A C 1
ATOM 736 O O . LEU A 1 96 ? -14.128 11.032 4.471 1.00 90.56 96 LEU A O 1
ATOM 740 N N . ALA A 1 97 ? -13.214 10.347 2.531 1.00 94.19 97 ALA A N 1
ATOM 741 C CA . ALA A 1 97 ? -13.381 8.928 2.806 1.00 94.19 97 ALA A CA 1
ATOM 742 C C . ALA A 1 97 ? -12.629 8.487 4.076 1.00 94.19 97 ALA A C 1
ATOM 744 O O . ALA A 1 97 ? -13.078 7.570 4.761 1.00 94.19 97 ALA A O 1
ATOM 745 N N . MET A 1 98 ? -11.523 9.149 4.436 1.00 94.44 98 MET A N 1
ATOM 746 C CA . MET A 1 98 ? -10.788 8.850 5.666 1.00 94.44 98 MET A CA 1
ATOM 747 C C . MET A 1 98 ? -11.649 9.001 6.928 1.00 94.44 98 MET A C 1
ATOM 749 O O . MET A 1 98 ? -11.587 8.145 7.813 1.00 94.44 98 MET A O 1
ATOM 753 N N . ALA A 1 99 ? -12.439 10.075 7.017 1.00 93.69 99 ALA A N 1
ATOM 754 C CA . ALA A 1 99 ? -13.282 10.342 8.180 1.00 93.69 99 ALA A CA 1
ATOM 755 C C . ALA A 1 99 ? -14.382 9.283 8.322 1.00 93.69 99 ALA A C 1
ATOM 757 O O . ALA A 1 99 ? -14.542 8.712 9.400 1.00 93.69 99 ALA A O 1
ATOM 758 N N . ASP A 1 100 ? -15.062 8.953 7.222 1.00 95.31 100 ASP A N 1
ATOM 759 C CA . ASP A 1 100 ? -16.117 7.934 7.208 1.00 95.31 100 ASP A CA 1
ATOM 760 C C . ASP A 1 100 ? -15.582 6.562 7.640 1.00 95.31 100 ASP A C 1
ATOM 762 O O . ASP A 1 100 ? -16.210 5.861 8.434 1.00 95.31 100 ASP A O 1
ATOM 766 N N . ARG A 1 101 ? -14.384 6.184 7.169 1.00 95.38 101 ARG A N 1
ATOM 767 C CA . ARG A 1 101 ? -13.727 4.934 7.582 1.00 95.38 101 ARG A CA 1
ATOM 768 C C . ARG A 1 101 ? -13.389 4.933 9.066 1.00 95.38 101 ARG A C 1
ATOM 770 O O . ARG A 1 101 ? -13.609 3.923 9.724 1.00 95.38 101 ARG A O 1
ATOM 777 N N . ALA A 1 102 ? -12.860 6.037 9.590 1.00 94.50 102 ALA A N 1
ATOM 778 C CA . ALA A 1 102 ? -12.518 6.143 11.004 1.00 94.50 102 ALA A CA 1
ATOM 779 C C . ALA A 1 102 ? -13.756 6.014 11.905 1.00 94.50 102 ALA A C 1
ATOM 781 O O . ALA A 1 102 ? -13.700 5.294 12.898 1.00 94.50 102 ALA A O 1
ATOM 782 N N . ILE A 1 103 ? -14.868 6.656 11.530 1.00 94.88 103 ILE A N 1
ATOM 783 C CA . ILE A 1 103 ? -16.143 6.559 12.254 1.00 94.88 103 ILE A CA 1
ATOM 784 C C . ILE A 1 103 ? -16.652 5.115 12.236 1.00 94.88 103 ILE A C 1
ATOM 786 O O . ILE A 1 103 ? -16.884 4.549 13.297 1.00 94.88 103 ILE A O 1
ATOM 790 N N . ALA A 1 104 ? -16.723 4.482 11.062 1.00 95.00 104 ALA A N 1
ATOM 791 C CA . ALA A 1 104 ? -17.230 3.115 10.924 1.00 95.00 104 ALA A CA 1
ATOM 792 C C . ALA A 1 104 ? -16.411 2.054 11.688 1.00 95.00 104 ALA A C 1
ATOM 794 O O . ALA A 1 104 ? -16.911 0.967 11.949 1.00 95.00 104 ALA A O 1
ATOM 795 N N . MET A 1 105 ? -15.143 2.334 12.011 1.00 94.06 105 MET A N 1
ATOM 796 C CA . MET A 1 105 ? -14.310 1.451 12.840 1.00 94.06 105 MET A CA 1
ATOM 797 C C . MET A 1 105 ? -14.488 1.683 14.346 1.00 94.06 105 MET A C 1
ATOM 799 O O . MET A 1 105 ? -14.057 0.843 15.133 1.00 94.06 105 MET A O 1
ATOM 803 N N . ALA A 1 106 ? -15.039 2.830 14.745 1.00 92.00 106 ALA A N 1
ATOM 804 C CA . ALA A 1 106 ? -15.225 3.219 16.140 1.00 92.00 106 ALA A CA 1
ATOM 805 C C . ALA A 1 106 ? -16.651 2.966 16.665 1.00 92.00 106 ALA A C 1
ATOM 807 O O . ALA A 1 106 ? -16.850 3.007 17.880 1.00 92.00 106 ALA A O 1
ATOM 808 N N . GLU A 1 107 ? -17.614 2.739 15.768 1.00 88.38 107 GLU A N 1
ATOM 809 C CA . GLU A 1 107 ? -18.991 2.310 16.072 1.00 88.38 107 GLU A CA 1
ATOM 810 C C . GLU A 1 107 ? -19.077 0.814 16.409 1.00 88.38 107 GLU A C 1
ATOM 812 O O . GLU A 1 107 ? -19.822 0.483 17.362 1.00 88.38 107 GLU A O 1
#

Radius of gyration: 25.49 Å; chains: 1; bounding box: 78×38×58 Å

Foldseek 3Di:
DDDDPPPPPPPPDPPPDPPDFDDFDFDDDPVDTDTGGDVNVVLVVLLAADPVLLVVVLVVCVVVVHADEAEPPDDSNVVSSLVSHPHPRGYYYHPVVRVVSVVVSVD

Sequence (107 aa):
MRGAGQEVYSGFWSWSQMTLPVFPSLRITADALVPQGAFAEAQAAFLKPDAEVVARLSALLREKNVGVVAHFYMDPELQGVLSACDWPHTHVSDSLAMADRAIAMAE